Protein 3TN2 (pdb70)

Nearest PDB structures (foldseek):
  3tn2-assembly1_A  TM=1.015E+00  e=7.109E-13  Homo sapiens
  2x6l-assembly1_A  TM=9.154E-01  e=5.111E-11  Homo sapiens
  2ra4-assembly1_A  TM=8.685E-01  e=1.577E-06  Homo sapiens
  1nr2-assembly2_B  TM=8.961E-01  e=4.106E-06  unclassified
  7s4n-assembly2_D  TM=8.331E-01  e=6.841E-06  Homo sapiens

Sequence (68 aa):
APMGSDPATACCFSYTARKLPRNFVVDYYETSSLCSQPAVVFQTKRSKQVCADPSESWVQEYVYDLEL

Secondary structure (DSSP, 8-state):
--BSS-TTT-B-SS--SSPPPGGGEEEEEEPPTTSSS--EEEEETTS-EEEE-TTSHHHHHHHHHHH-

CATH classification: 2.40.50.40

B-factor: mean 18.91, std 5.54, range [4.23, 91.45]

InterPro domains:
  IPR000827 CC chemokine, conserved site [PS00472] (34-75)
  IPR001811 Chemokine interleukin-8-like domain [PF00048] (33-87)
  IPR001811 Chemokine interleukin-8-like domain [SM00199] (31-89)
  IPR036048 Chemokine interleukin-8-like superfamily [SSF54117] (27-89)
  IPR039809 Chemokine beta/gamma/delta [PTHR12015] (7-89)

Solvent-accessible surface area: 4533 Å² total; per-residue (Å²): 97,18,119,56,108,77,67,71,89,2,23,0,139,78,70,37,113,136,123,1,58,84,94,100,4,63,70,41,33,117,17,29,117,165,16,92,48,97,4,10,0,0,62,14,137,174,98,96,66,21,9,0,40,38,88,87,83,27,1,92,110,19,24,151,88,50,107,168

Organism: Homo sapiens (NCBI:txid9606)

GO terms:
  GO:0031730 CCR5 chemokine receptor binding (F, IPI)
  GO:0005125 cytokine activity (F, TAS)
  GO:0008009 chemokine activity (F, TAS)
  GO:0005576 extracellular region (C, TAS)
  GO:0009615 response to virus (P, TAS)
  GO:0006954 inflammatory response (P, TAS)
  GO:0006955 immune response (P, TAS)
  GO:0007155 cell adhesion (P, TAS)
  GO:0007163 establishment or maintenance of cell polarity (P, TAS)
  GO:0007165 signal transduction (P, TAS)
  GO:0007267 cell-cell signaling (P, TAS)
  GO:0042802 identical protein binding (F, IPI)
  GO:0005515 protein binding (F, IPI)
  GO:0043922 host-mediated suppression of viral transcription (P, IDA)
  GO:0009636 response to toxic substance (P, IDA)
  GO:2000503 positive regulation of natural killer cell chemotaxis (P, IDA)
  GO:0051928 positive regulation of calcium ion transport (P, IDA)
  GO:0050850 positive regulation of calcium-mediated signaling (P, IMP)
  GO:0031726 CCR1 chemokine receptor binding (F, IPI)

Foldseek 3Di:
DWQDDDQAATEDPDADPDDDDLVFWADWGWHDPVYPDTWIWTAGPVGDTGTHDCVDPVNVVSVVVNPD

Radius of gyration: 10.87 Å; Cα contacts (8 Å, |Δi|>4): 126; chains: 1; bounding box: 22×23×25 Å

Structure (mmCIF, N/CA/C/O backbone):
data_3TN2
#
_entry.id   3TN2
#
_cell.length_a   51.062
_cell.length_b   36.972
_cell.length_c   31.061
_cell.angle_alpha   90.00
_cell.angle_beta   108.54
_cell.angle_gamma   90.00
#
_symmetry.space_group_name_H-M   'C 1 2 1'
#
loop_
_entity.id
_entity.type
_entity.pdbx_description
1 polymer 'C-C motif chemokine 4'
2 non-polymer 'ZINC ION'
3 water water
#
loop_
_atom_site.group_PDB
_atom_site.id
_atom_site.type_symbol
_atom_site.label_atom_id
_atom_site.label_alt_id
_atom_site.label_comp_id
_atom_site.label_asym_id
_atom_site.label_entity_id
_atom_site.label_seq_id
_atom_site.pdbx_PDB_ins_code
_atom_site.Cartn_x
_atom_site.Cartn_y
_atom_site.Cartn_z
_atom_site.occup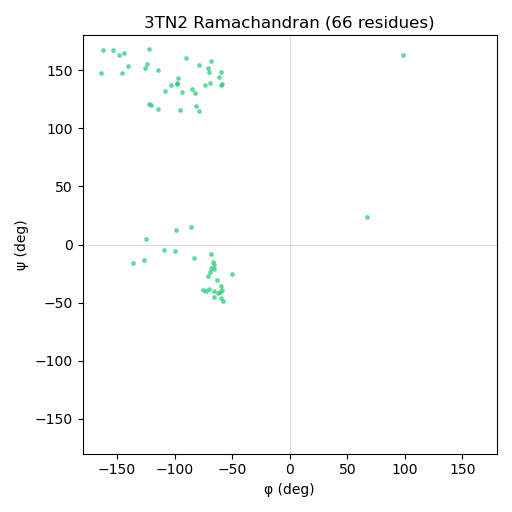ancy
_atom_site.B_iso_or_equiv
_atom_site.auth_seq_id
_atom_site.auth_comp_id
_atom_site.auth_asym_id
_atom_site.auth_atom_id
_atom_site.pdbx_PDB_model_num
ATOM 1 N N . ALA A 1 1 ? 12.479 15.093 0.123 1.00 8.78 1 ALA A N 1
ATOM 2 C CA . ALA A 1 1 ? 11.422 13.935 0.339 1.00 19.74 1 ALA A CA 1
ATOM 3 C C . ALA A 1 1 ? 11.738 13.038 -0.877 1.00 18.63 1 ALA A C 1
ATOM 4 O O . ALA A 1 1 ? 12.694 13.309 -1.467 1.00 22.14 1 ALA A O 1
ATOM 6 N N . PRO A 1 2 ? 10.950 11.997 -1.272 1.00 19.31 2 PRO A N 1
ATOM 7 C CA . PRO A 1 2 ? 11.565 11.274 -2.401 1.00 18.57 2 PRO A CA 1
ATOM 8 C C . PRO A 1 2 ? 11.523 12.093 -3.686 1.00 17.67 2 PRO A C 1
ATOM 9 O O . PRO A 1 2 ? 10.556 12.872 -3.889 1.00 17.03 2 PRO A O 1
ATOM 13 N N . MET A 1 3 ? 12.472 11.879 -4.592 1.00 16.12 3 MET A N 1
ATOM 14 C CA . MET A 1 3 ? 12.342 12.447 -5.969 1.00 17.41 3 MET A CA 1
ATOM 15 C C . MET A 1 3 ? 11.430 11.547 -6.803 1.00 16.99 3 MET A C 1
ATOM 16 O O . MET A 1 3 ? 11.736 10.371 -6.947 1.00 17.01 3 MET A O 1
ATOM 21 N N . GLY A 1 4 ? 10.291 12.095 -7.289 1.00 18.06 4 GLY A N 1
ATOM 22 C CA . GLY A 1 4 ? 9.245 11.348 -8.008 1.00 17.92 4 GLY A CA 1
ATOM 23 C C . GLY A 1 4 ? 8.126 11.014 -7.033 1.00 19.07 4 GLY A C 1
ATOM 24 O O . GLY A 1 4 ? 8.296 11.058 -5.800 1.00 19.68 4 GLY A O 1
ATOM 25 N N . SER A 1 5 ? 6.944 10.645 -7.556 1.00 20.24 5 SER A N 1
ATOM 26 C CA . SER A 1 5 ? 5.821 10.268 -6.633 1.00 21.81 5 SER A CA 1
ATOM 27 C C . SER A 1 5 ? 5.221 8.893 -6.871 1.00 21.39 5 SER A C 1
ATOM 28 O O . SER A 1 5 ? 4.219 8.511 -6.206 1.00 21.35 5 SER A O 1
ATOM 31 N N . ASP A 1 6 ? 5.819 8.141 -7.795 1.00 20.78 6 ASP A N 1
ATOM 32 C CA . ASP A 1 6 ? 5.317 6.802 -8.030 1.00 19.50 6 ASP A CA 1
ATOM 33 C C . ASP A 1 6 ? 6.152 5.815 -7.202 1.00 19.86 6 ASP A C 1
ATOM 34 O O . ASP A 1 6 ? 7.361 5.674 -7.434 1.00 18.52 6 ASP A O 1
ATOM 39 N N . PRO A 1 7 ? 5.534 5.136 -6.241 1.00 18.21 7 PRO A N 1
ATOM 40 C CA . PRO A 1 7 ? 6.283 4.178 -5.442 1.00 18.12 7 PRO A CA 1
ATOM 41 C C . PRO A 1 7 ? 7.123 3.166 -6.241 1.00 19.67 7 PRO A C 1
ATOM 42 O O . PRO A 1 7 ? 8.146 2.647 -5.737 1.00 20.02 7 PRO A O 1
ATOM 46 N N . ALA A 1 8 ? 6.743 2.880 -7.478 1.00 18.51 8 ALA A N 1
ATOM 47 C CA . ALA A 1 8 ? 7.468 1.927 -8.280 1.00 19.37 8 ALA A CA 1
ATOM 48 C C . ALA A 1 8 ? 8.834 2.445 -8.691 1.00 18.51 8 ALA A C 1
ATOM 49 O O . ALA A 1 8 ? 9.757 1.635 -9.000 1.00 20.67 8 ALA A O 1
ATOM 51 N N . THR A 1 9 ? 8.997 3.770 -8.716 1.00 17.59 9 THR A N 1
ATOM 52 C CA . THR A 1 9 ? 10.230 4.352 -9.287 1.00 16.54 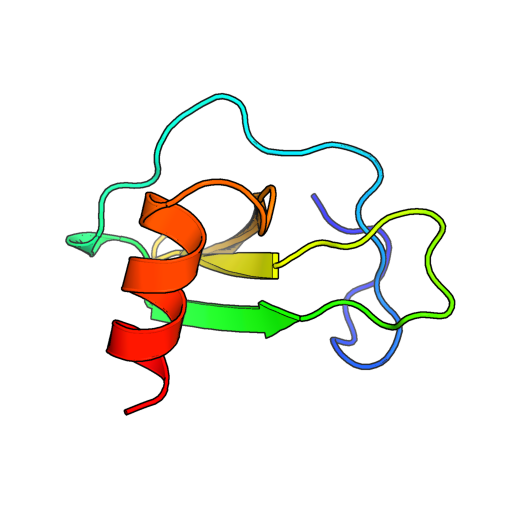9 THR A CA 1
ATOM 53 C C . THR A 1 9 ? 10.860 5.505 -8.485 1.00 17.84 9 THR A C 1
ATOM 54 O O . THR A 1 9 ? 12.023 5.826 -8.721 1.00 16.53 9 THR A O 1
ATOM 58 N N . ALA A 1 10 ? 10.104 6.099 -7.545 1.00 17.29 10 ALA A N 1
ATOM 59 C CA . ALA A 1 10 ? 10.651 7.213 -6.756 1.00 15.97 10 ALA A CA 1
ATOM 60 C C . ALA A 1 10 ? 11.893 6.819 -5.915 1.00 16.97 10 ALA A C 1
ATOM 61 O O . ALA A 1 10 ? 11.966 5.672 -5.479 1.00 17.79 10 ALA A O 1
ATOM 63 N N . CYS A 1 11 ? 12.870 7.746 -5.780 1.00 16.25 11 CYS A N 1
ATOM 64 C CA . CYS A 1 11 ? 14.117 7.443 -5.007 1.00 15.79 11 CYS A CA 1
ATOM 65 C C . CYS A 1 11 ? 14.409 8.464 -3.902 1.00 16.29 11 CYS A C 1
ATOM 66 O O . CYS A 1 11 ? 14.046 9.630 -4.030 1.00 16.36 11 CYS A O 1
ATOM 69 N N . CYS A 1 12 ? 15.090 8.016 -2.837 1.00 16.30 12 CYS A N 1
ATOM 70 C CA . CYS A 1 12 ? 15.451 8.902 -1.700 1.00 17.03 12 CYS A CA 1
ATOM 71 C C . CYS A 1 12 ? 16.922 9.161 -1.717 1.00 17.36 12 CYS A C 1
ATOM 72 O O . CYS A 1 12 ? 17.719 8.221 -1.866 1.00 18.81 12 CYS A O 1
ATOM 75 N N . PHE A 1 13 ? 17.311 10.430 -1.585 1.00 16.84 13 PHE A N 1
ATOM 76 C CA . PHE A 1 13 ? 18.749 10.748 -1.557 1.00 17.14 13 PHE A CA 1
ATOM 77 C C . PHE A 1 13 ? 19.153 11.164 -0.190 1.00 19.55 13 PHE A C 1
ATOM 78 O O . PHE A 1 13 ? 20.364 11.316 0.029 1.00 19.46 13 PHE A O 1
ATOM 86 N N . SER A 1 14 ? 18.201 11.277 0.736 1.00 18.53 14 SER A N 1
ATOM 87 C CA . SER A 1 14 ? 18.547 11.430 2.174 1.00 21.71 14 SER A CA 1
ATOM 88 C C . SER A 1 14 ? 17.523 10.693 3.034 1.00 21.56 14 SER A C 1
ATOM 89 O O . SER A 1 14 ? 16.468 10.279 2.557 1.00 22.34 14 SER A O 1
ATOM 92 N N . TYR A 1 15 ? 17.863 10.488 4.287 1.00 20.53 15 TYR A N 1
ATOM 93 C CA . TYR A 1 15 ? 16.958 9.847 5.246 1.00 21.06 15 TYR A CA 1
ATOM 94 C C . TYR A 1 15 ? 16.575 10.842 6.330 1.00 21.57 15 TYR A C 1
ATOM 95 O O . TYR A 1 15 ? 17.396 11.673 6.717 1.00 21.65 15 TYR A O 1
ATOM 104 N N . THR A 1 16 ? 15.390 10.689 6.890 1.00 20.70 16 THR A N 1
ATOM 105 C CA . THR A 1 16 ? 14.986 11.512 8.011 1.00 21.89 16 THR A CA 1
ATOM 106 C C . THR A 1 16 ? 15.944 11.351 9.153 1.00 22.13 16 THR A C 1
ATOM 107 O O . THR A 1 16 ? 16.379 10.241 9.449 1.00 22.02 16 THR A O 1
ATOM 111 N N . ALA A 1 17 ? 16.275 12.465 9.800 1.00 22.60 17 ALA A N 1
ATOM 112 C CA . ALA A 1 17 ? 17.033 12.386 11.024 1.00 23.14 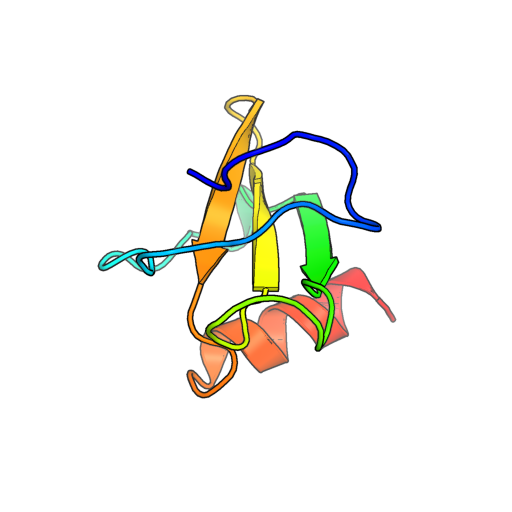17 ALA A CA 1
ATOM 113 C C . ALA A 1 17 ? 16.165 12.489 12.261 1.00 23.11 17 ALA A C 1
ATOM 114 O O . ALA A 1 17 ? 16.685 12.746 13.323 1.00 26.63 17 ALA A O 1
ATOM 116 N N . ARG A 1 18 ? 14.851 12.380 12.169 1.00 20.14 18 ARG A N 1
ATOM 117 C CA . ARG A 1 18 ? 14.064 12.457 13.385 1.00 20.81 18 ARG A CA 1
ATOM 118 C C . ARG A 1 18 ? 13.299 11.171 13.355 1.00 21.00 18 ARG A C 1
ATOM 119 O O . ARG A 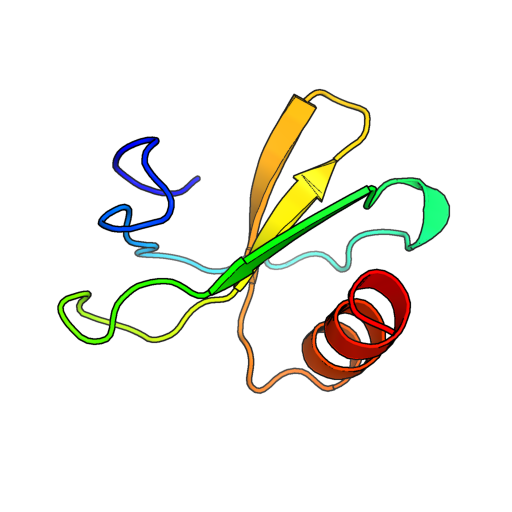1 18 ? 13.066 10.640 12.266 1.00 20.67 18 ARG A O 1
ATOM 127 N N . LYS A 1 19 ? 12.876 10.689 14.524 1.00 19.68 19 LYS A N 1
ATOM 128 C CA . LYS A 1 19 ? 11.975 9.491 14.542 1.00 20.21 19 LYS A CA 1
ATOM 129 C C . LYS A 1 19 ? 10.543 9.928 14.368 1.00 18.88 19 LYS A C 1
ATOM 130 O O . LYS A 1 19 ? 10.107 10.861 15.024 1.00 20.45 19 LYS A O 1
ATOM 136 N N . LEU A 1 20 ? 9.806 9.247 13.494 1.00 17.70 20 LEU A N 1
ATOM 137 C CA . LEU A 1 20 ? 8.416 9.587 13.307 1.00 15.98 20 LEU A CA 1
ATOM 138 C C . LEU A 1 20 ? 7.574 8.924 14.398 1.00 15.58 20 LEU A C 1
ATOM 139 O O . LEU A 1 20 ? 7.717 7.715 14.609 1.00 16.49 20 LEU A O 1
ATOM 144 N N . PRO A 1 21 ? 6.708 9.697 15.067 1.00 16.73 21 PRO A N 1
ATOM 145 C CA . PRO A 1 21 ? 5.779 9.085 16.006 1.00 16.85 21 PRO A CA 1
ATOM 146 C C . PRO A 1 21 ? 4.896 8.077 15.268 1.00 16.28 21 PRO A C 1
ATOM 147 O O . PRO A 1 21 ? 4.395 8.350 14.182 1.00 15.19 21 PRO A O 1
ATOM 151 N N . ARG A 1 22 ? 4.689 6.917 15.902 1.00 16.07 22 ARG A N 1
ATOM 152 C CA . ARG A 1 22 ? 3.881 5.857 15.259 1.00 14.87 22 ARG A CA 1
ATOM 153 C C . ARG A 1 22 ? 2.487 6.350 14.979 1.00 14.61 22 ARG A C 1
ATOM 154 O O . ARG A 1 22 ? 1.942 5.991 13.937 1.00 15.62 22 ARG A O 1
ATOM 162 N N . ASN A 1 23 ? 1.938 7.186 15.859 1.00 14.25 23 ASN A N 1
ATOM 163 C CA . ASN A 1 23 ? 0.537 7.648 15.631 1.00 14.82 23 ASN A CA 1
ATOM 164 C C . ASN A 1 23 ? 0.3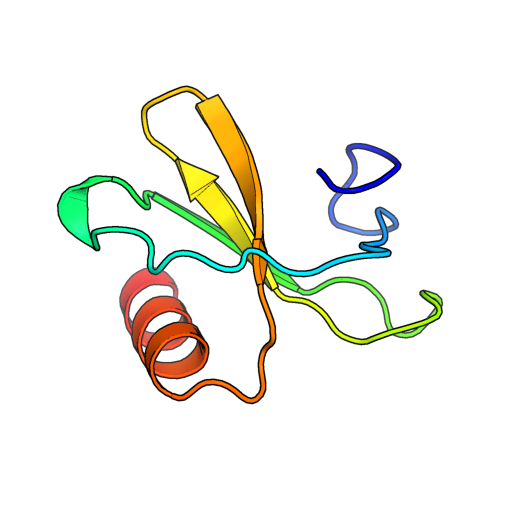57 8.521 14.394 1.00 15.92 23 ASN A C 1
ATOM 165 O O . ASN A 1 23 ? -0.781 8.685 13.933 1.00 18.29 23 ASN A O 1
ATOM 170 N N . PHE A 1 24 ? 1.437 9.083 13.853 1.00 13.97 24 PHE A N 1
ATOM 171 C CA . PHE A 1 24 ? 1.303 9.875 12.635 1.00 12.76 24 PHE A CA 1
ATOM 172 C C . PHE A 1 24 ? 1.678 9.135 11.312 1.00 14.65 24 PHE A C 1
ATOM 173 O O . PHE A 1 24 ? 1.573 9.714 10.220 1.00 14.68 24 PHE A O 1
ATOM 181 N N . VAL A 1 25 ? 2.180 7.910 11.408 1.00 14.32 25 VAL A N 1
ATOM 182 C CA . VAL A 1 25 ? 2.563 7.183 10.192 1.00 14.64 25 VAL A CA 1
ATOM 183 C C . VAL A 1 25 ? 1.386 6.315 9.747 1.00 16.57 25 VAL A C 1
ATOM 184 O O . VAL A 1 25 ? 0.814 5.573 10.563 1.00 16.36 25 VAL A O 1
ATOM 188 N N . VAL A 1 26 ? 1.028 6.375 8.453 1.00 15.42 26 VAL A N 1
ATOM 189 C CA . VAL A 1 26 ? -0.202 5.688 8.036 1.00 15.48 26 VAL A CA 1
ATOM 190 C C . VAL A 1 26 ? 0.016 4.724 6.860 1.00 15.40 26 VAL A C 1
ATOM 191 O O . VAL A 1 26 ? -0.897 3.955 6.526 1.00 16.38 26 VAL A O 1
ATOM 195 N N . ASP A 1 27 ? 1.154 4.791 6.178 1.00 12.96 27 ASP A N 1
ATOM 196 C CA . ASP A 1 27 ? 1.368 3.934 5.000 1.00 14.51 27 ASP A CA 1
ATOM 197 C C . ASP A 1 27 ? 2.862 3.914 4.736 1.00 14.75 27 ASP A C 1
ATOM 198 O O . ASP A 1 27 ? 3.656 4.669 5.340 1.00 14.15 27 ASP A O 1
ATOM 203 N N . TYR A 1 28 ? 3.299 3.009 3.877 1.00 15.81 28 TYR A N 1
ATOM 204 C CA . TYR A 1 28 ? 4.699 3.037 3.494 1.00 13.98 28 TYR A CA 1
ATOM 205 C C . TYR A 1 28 ? 4.821 2.412 2.085 1.00 13.99 28 TYR A C 1
ATOM 206 O O . TYR A 1 28 ? 3.830 1.747 1.543 1.00 14.22 28 TYR A O 1
ATOM 215 N N . TYR A 1 29 ? 6.019 2.605 1.493 1.00 14.16 29 TYR A N 1
ATOM 216 C CA . TYR A 1 29 ? 6.498 1.756 0.427 1.00 15.40 29 TYR A CA 1
ATOM 217 C C . TYR A 1 29 ? 8.014 1.661 0.474 1.00 15.91 29 TYR A C 1
ATOM 218 O O . TYR A 1 29 ? 8.682 2.496 1.100 1.00 15.94 29 TYR A O 1
ATOM 227 N N . GLU A 1 30 ? 8.520 0.643 -0.221 1.00 17.16 30 GLU A N 1
ATOM 228 C CA . GLU A 1 30 ? 9.986 0.455 -0.379 1.00 17.32 30 GLU A CA 1
ATOM 229 C C . GLU A 1 30 ? 10.413 1.024 -1.705 1.00 17.11 30 GLU A C 1
ATOM 230 O O . GLU A 1 30 ? 9.769 0.759 -2.713 1.00 17.47 30 GLU A O 1
ATOM 236 N N . THR A 1 31 ? 11.558 1.722 -1.757 1.00 16.54 31 THR A N 1
ATOM 237 C CA . THR A 1 31 ? 12.020 2.208 -3.035 1.00 16.11 31 THR A CA 1
ATOM 238 C C . THR A 1 31 ? 12.700 1.104 -3.856 1.00 15.15 31 THR A C 1
ATOM 239 O O . THR A 1 31 ? 13.274 0.133 -3.290 1.00 15.68 31 THR A O 1
ATOM 243 N N . SER A 1 32 ? 12.666 1.283 -5.170 1.00 15.16 32 SER A N 1
ATOM 244 C CA . SER A 1 32 ? 13.216 0.351 -6.167 1.00 14.81 32 SER A CA 1
ATOM 245 C C . SER A 1 32 ? 14.705 0.138 -5.992 1.00 15.51 32 SER A C 1
ATOM 246 O O . SER A 1 32 ? 15.426 1.115 -5.642 1.00 15.40 32 SER A O 1
ATOM 249 N N . SER A 1 33 ? 15.172 -1.073 -6.337 1.00 15.74 33 SER A N 1
ATOM 250 C CA . SER A 1 33 ? 16.601 -1.374 -6.357 1.00 15.56 33 SER A CA 1
ATOM 251 C C . SER A 1 33 ? 17.286 -0.569 -7.439 1.00 15.07 33 SER A C 1
ATOM 252 O O . SER A 1 33 ? 18.492 -0.469 -7.397 1.00 16.33 33 SER A O 1
ATOM 255 N N . LEU A 1 34 ? 16.564 0.028 -8.387 1.00 13.64 34 LEU A N 1
ATOM 256 C CA . LEU A 1 34 ? 17.226 0.939 -9.364 1.00 14.18 34 LEU A CA 1
ATOM 257 C C . LEU A 1 34 ? 17.769 2.280 -8.766 1.00 14.39 34 LEU A C 1
ATOM 258 O O . LEU A 1 34 ? 18.674 2.936 -9.358 1.00 15.04 34 LEU A O 1
ATOM 263 N N . CYS A 1 35 ? 17.225 2.666 -7.586 1.00 15.10 35 CYS A N 1
ATOM 264 C CA . CYS A 1 35 ? 17.664 3.885 -6.867 1.00 15.73 35 CYS A CA 1
ATOM 265 C C . CYS A 1 35 ? 19.075 3.728 -6.321 1.00 17.14 35 CYS A C 1
ATOM 266 O O . CYS A 1 35 ? 19.582 2.631 -6.143 1.00 18.33 35 CYS A O 1
ATOM 269 N N . SER A 1 36 ? 19.722 4.846 -6.070 1.00 18.48 36 SER A N 1
ATOM 270 C CA . SER A 1 36 ? 21.121 4.791 -5.642 1.00 18.24 36 SER A CA 1
ATOM 271 C C . SER A 1 36 ? 21.267 4.254 -4.253 1.00 18.55 36 SER A C 1
ATOM 272 O O . SER A 1 36 ? 22.360 3.726 -3.897 1.00 17.65 36 SER A O 1
ATOM 275 N N . GLN A 1 37 ? 20.241 4.427 -3.426 1.00 18.14 37 GLN A N 1
ATOM 276 C CA . GLN A 1 37 ? 20.271 3.811 -2.070 1.00 18.74 37 GLN A CA 1
ATOM 277 C C . GLN A 1 37 ? 18.932 3.234 -1.600 1.00 17.97 37 GLN A C 1
ATOM 278 O O . GLN A 1 37 ? 17.868 3.676 -2.039 1.00 19.05 37 GLN A O 1
ATOM 284 N N . PRO A 1 38 ? 18.976 2.225 -0.706 1.00 18.07 38 PRO A N 1
ATOM 285 C CA . PRO A 1 38 ? 17.730 1.591 -0.235 1.00 17.36 38 PRO A CA 1
ATOM 286 C C . PRO A 1 38 ? 16.949 2.595 0.673 1.00 18.19 38 PRO A C 1
ATOM 287 O O . PRO A 1 38 ? 17.575 3.419 1.388 1.00 18.49 38 PRO A O 1
ATOM 291 N N . ALA A 1 39 ? 15.630 2.525 0.670 1.00 15.53 39 ALA A N 1
ATOM 292 C CA . ALA A 1 39 ? 14.871 3.414 1.507 1.00 15.80 39 ALA A CA 1
ATOM 293 C C . ALA A 1 39 ? 13.462 2.893 1.640 1.00 16.58 39 ALA A C 1
ATOM 294 O O . ALA A 1 39 ? 12.933 2.231 0.732 1.00 18.60 39 ALA A O 1
ATOM 296 N N . VAL A 1 40 ? 12.887 3.154 2.808 1.00 16.25 40 VAL A N 1
ATOM 297 C CA . VAL A 1 40 ? 11.449 3.041 3.052 1.00 16.09 40 VAL A CA 1
ATOM 298 C C . VAL A 1 40 ? 10.865 4.493 3.054 1.00 15.34 40 VAL A C 1
ATOM 299 O O . VAL A 1 40 ? 11.456 5.422 3.618 1.00 17.05 40 VAL A O 1
ATOM 303 N N . VAL A 1 41 ? 9.721 4.699 2.419 1.00 13.42 41 VAL A N 1
ATOM 304 C CA . VAL A 1 41 ? 9.113 6.014 2.411 1.00 14.96 41 VAL A CA 1
ATOM 305 C C . VAL A 1 41 ? 7.806 5.919 3.185 1.00 13.88 41 VAL A C 1
ATOM 306 O O . VAL A 1 41 ? 6.910 5.168 2.816 1.00 16.02 41 VAL A O 1
ATOM 310 N N . PHE A 1 42 ? 7.716 6.637 4.282 1.00 12.76 42 PHE A N 1
ATOM 311 C CA . PHE A 1 42 ? 6.488 6.600 5.128 1.00 13.67 42 PHE A CA 1
ATOM 312 C C . PHE A 1 42 ? 5.589 7.786 4.806 1.00 14.22 42 PHE A C 1
ATOM 313 O O . PHE A 1 42 ? 6.032 8.914 4.664 1.00 15.55 42 PHE A O 1
ATOM 321 N N . GLN A 1 43 ? 4.296 7.537 4.727 1.00 12.25 43 GLN A N 1
ATOM 322 C CA . GLN A 1 43 ? 3.334 8.602 4.518 1.00 13.87 43 GLN A CA 1
ATOM 323 C C . GLN A 1 43 ? 2.793 8.975 5.912 1.00 13.35 43 GLN A C 1
ATOM 324 O O . GLN A 1 43 ? 2.533 8.085 6.786 1.00 14.00 43 GLN 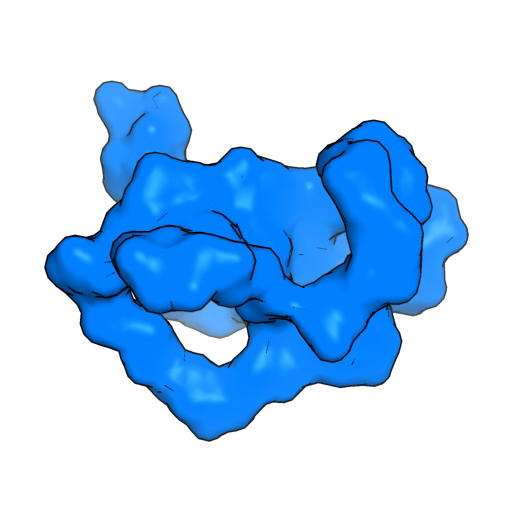A O 1
ATOM 330 N N . THR A 1 44 ? 2.551 10.269 6.105 1.00 14.85 44 THR A N 1
ATOM 331 C CA . THR A 1 44 ? 2.136 10.765 7.426 1.00 12.48 44 THR A CA 1
ATOM 332 C C . THR A 1 44 ? 0.806 11.481 7.390 1.00 13.90 44 THR A C 1
ATOM 333 O O . THR A 1 44 ? 0.242 11.763 6.320 1.00 16.15 44 THR A O 1
ATOM 337 N N . LYS A 1 45 ? 0.287 11.718 8.569 1.00 13.81 45 LYS A N 1
ATOM 338 C CA . LYS A 1 45 ? -1.012 12.382 8.662 1.00 17.02 45 LYS A CA 1
ATOM 339 C C . LYS A 1 45 ? -1.014 13.833 8.159 1.00 17.15 45 LYS A C 1
ATOM 340 O O . LYS A 1 45 ? -2.052 14.395 7.846 1.00 18.56 45 LYS A O 1
ATOM 346 N N . ARG A 1 46 ? 0.176 14.467 8.106 1.00 15.03 46 ARG A N 1
ATOM 347 C CA . ARG A 1 46 ? 0.344 15.787 7.509 1.00 15.91 46 ARG A CA 1
ATOM 348 C C . ARG A 1 46 ? 0.572 15.675 6.009 1.00 17.41 46 ARG A C 1
ATOM 349 O O . ARG A 1 46 ? 0.934 16.661 5.332 1.00 17.43 46 ARG A O 1
ATOM 357 N N . SER A 1 47 ? 0.287 14.493 5.437 1.00 17.95 47 SER A N 1
ATOM 358 C CA . SER A 1 47 ? 0.390 14.296 4.000 1.00 19.04 47 SER A CA 1
ATOM 359 C C . SER A 1 47 ? 1.799 14.372 3.450 1.00 19.02 47 SER A C 1
ATOM 360 O O . SER A 1 47 ? 2.012 14.585 2.235 1.00 21.53 47 SER A O 1
ATOM 363 N N . LYS A 1 48 ? 2.793 14.132 4.289 1.00 15.63 48 LYS A N 1
ATOM 364 C CA . LYS A 1 48 ? 4.144 14.046 3.815 1.00 16.42 48 LYS A CA 1
ATOM 365 C C . LYS A 1 48 ? 4.548 12.639 3.415 1.00 16.69 48 LYS A C 1
ATOM 366 O O . LYS A 1 48 ? 3.982 11.676 3.938 1.00 17.27 48 LYS A O 1
ATOM 372 N N . GLN A 1 49 ? 5.599 12.532 2.612 1.00 15.91 49 GLN A N 1
ATOM 373 C CA . GLN A 1 49 ? 6.192 11.281 2.296 1.00 15.83 49 GLN A CA 1
ATOM 374 C C . GLN A 1 49 ? 7.622 11.406 2.774 1.00 15.65 49 GLN A C 1
ATOM 375 O O . GLN A 1 49 ? 8.327 12.336 2.342 1.00 17.04 49 GLN A O 1
ATOM 381 N N . VAL A 1 50 ? 8.026 10.546 3.697 1.00 17.17 50 VAL A N 1
ATOM 382 C CA . VAL A 1 50 ? 9.294 10.757 4.418 1.00 15.84 50 VAL A CA 1
ATOM 383 C C . VAL A 1 50 ? 10.194 9.584 4.225 1.00 16.42 50 VAL A C 1
ATOM 384 O O . VAL A 1 50 ? 9.841 8.482 4.577 1.00 16.61 50 VAL A O 1
ATOM 388 N N . CYS A 1 51 ? 11.371 9.826 3.662 1.00 17.05 51 CYS A N 1
ATOM 389 C CA . CYS A 1 51 ? 12.416 8.793 3.540 1.00 17.26 51 CYS A CA 1
ATOM 390 C C . CYS A 1 51 ? 13.047 8.385 4.825 1.00 17.23 51 CYS A C 1
ATOM 391 O O . CYS A 1 51 ? 13.421 9.240 5.634 1.00 17.31 51 CYS A O 1
ATOM 394 N N . ALA A 1 52 ? 13.279 7.076 4.957 1.00 16.16 52 ALA A N 1
ATOM 395 C CA . ALA A 1 52 ? 13.836 6.531 6.186 1.00 17.25 52 ALA A CA 1
ATOM 396 C C . ALA A 1 52 ? 14.742 5.378 5.910 1.00 16.73 52 ALA A C 1
ATOM 397 O O . ALA A 1 52 ? 14.561 4.655 4.904 1.00 16.18 52 ALA A O 1
ATOM 399 N N . ASP A 1 53 ? 15.773 5.239 6.771 1.00 17.09 53 ASP A N 1
ATOM 400 C CA . ASP A 1 53 ? 16.820 4.219 6.593 1.00 19.21 53 ASP A CA 1
ATOM 401 C C . ASP A 1 53 ? 16.321 2.839 7.059 1.00 19.21 53 ASP A C 1
ATOM 402 O O . ASP A 1 53 ? 16.032 2.646 8.238 1.00 18.26 53 ASP A O 1
ATOM 407 N N . PRO A 1 54 ? 16.193 1.881 6.134 1.00 19.65 54 PRO A N 1
ATOM 408 C CA . PRO A 1 54 ? 15.615 0.573 6.462 1.00 20.53 54 PRO A CA 1
ATOM 409 C C . PRO A 1 54 ? 16.518 -0.228 7.385 1.00 19.81 54 PRO A C 1
ATOM 410 O O . PRO A 1 54 ? 16.119 -1.228 7.914 1.00 19.60 54 PRO A O 1
ATOM 414 N N . SER A 1 55 ? 17.726 0.250 7.631 1.00 18.30 55 SER A N 1
ATOM 415 C CA . SER A 1 55 ? 18.546 -0.461 8.580 1.00 20.07 55 SER A CA 1
ATOM 416 C C . SER A 1 55 ? 18.250 -0.088 10.027 1.00 20.21 55 SER A C 1
ATOM 417 O O . SER A 1 55 ? 18.758 -0.759 10.972 1.00 21.33 55 SER A O 1
ATOM 420 N N . GLU A 1 56 ? 17.484 0.973 10.246 1.00 18.82 56 GLU A N 1
ATOM 421 C CA . GLU A 1 56 ? 17.014 1.348 11.611 1.00 18.74 56 GLU A CA 1
ATOM 422 C C . GLU A 1 56 ? 15.918 0.436 12.124 1.00 18.75 56 GLU A C 1
ATOM 423 O O . GLU A 1 56 ? 15.011 0.071 11.370 1.00 17.48 56 GLU A O 1
ATOM 429 N N . SER A 1 57 ? 16.001 0.040 13.386 1.00 18.39 57 SER A N 1
ATOM 430 C CA . SER A 1 57 ? 15.094 -0.939 13.935 1.00 18.49 57 SER A CA 1
ATOM 431 C C . SER A 1 57 ? 13.676 -0.462 13.843 1.00 17.72 57 SER A C 1
ATOM 432 O O . SER A 1 57 ? 12.782 -1.229 13.473 1.00 17.66 57 SER A O 1
ATOM 435 N N . TRP A 1 58 ? 13.471 0.778 14.219 1.00 17.48 58 TRP A N 1
ATOM 436 C CA . TRP A 1 58 ? 12.110 1.312 14.262 1.00 15.69 58 TRP A CA 1
ATOM 437 C C . TRP A 1 58 ? 11.473 1.331 12.887 1.00 16.02 58 TRP A C 1
ATOM 438 O O . TRP A 1 58 ? 10.227 1.116 12.754 1.00 15.93 58 TRP A O 1
ATOM 449 N N . VAL A 1 59 ? 12.296 1.504 11.841 1.00 15.38 59 VAL A N 1
ATOM 450 C CA . VAL A 1 59 ? 11.701 1.492 10.476 1.00 15.47 59 VAL A CA 1
ATOM 451 C C . VAL A 1 59 ? 11.149 0.114 10.143 1.00 15.16 59 VAL A C 1
ATOM 452 O O . VAL A 1 59 ? 10.024 -0.047 9.643 1.00 13.69 59 VAL A O 1
ATOM 456 N N . GLN A 1 60 ? 11.934 -0.928 10.439 1.00 14.83 60 GLN A N 1
ATOM 457 C CA . GLN A 1 60 ? 11.454 -2.305 10.263 1.00 15.76 60 GLN A CA 1
ATOM 458 C C . GLN A 1 60 ? 10.222 -2.627 11.117 1.00 14.48 60 GLN A C 1
ATOM 459 O O . GLN A 1 60 ? 9.273 -3.251 10.621 1.00 16.11 60 GLN A O 1
ATOM 465 N N . GLU A 1 61 ? 10.198 -2.160 12.372 1.00 15.20 61 GLU A N 1
ATOM 466 C CA . GLU A 1 61 ? 9.115 -2.489 13.272 1.00 14.27 61 GLU A CA 1
ATOM 46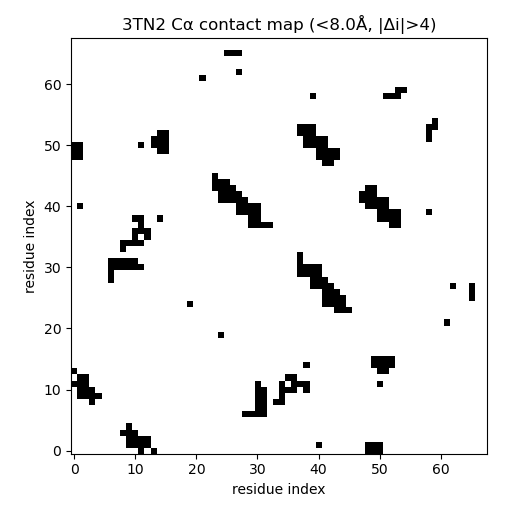7 C C . GLU A 1 61 ? 7.883 -1.828 12.677 1.00 14.27 61 GLU A C 1
ATOM 468 O O . GLU A 1 61 ? 6.844 -2.452 12.673 1.00 16.70 61 GLU A O 1
ATOM 474 N N . TYR A 1 62 ? 8.024 -0.599 12.159 1.00 15.13 62 TYR A N 1
ATOM 475 C CA . TYR A 1 62 ? 6.786 0.083 11.649 1.00 14.08 62 TYR A CA 1
ATOM 476 C C . TYR A 1 62 ? 6.286 -0.560 10.403 1.00 15.34 62 TYR A C 1
ATOM 477 O O . TYR A 1 62 ? 5.033 -0.624 10.189 1.00 14.52 62 TYR A O 1
ATOM 486 N N . VAL A 1 63 ? 7.202 -0.974 9.524 1.00 14.93 63 VAL A N 1
ATOM 487 C CA . VAL A 1 63 ? 6.797 -1.684 8.311 1.00 16.21 63 VAL A CA 1
ATOM 488 C C . VAL A 1 63 ? 6.027 -2.936 8.603 1.00 16.67 63 VAL A C 1
ATOM 489 O O . VAL A 1 63 ? 4.911 -3.145 8.082 1.00 14.59 63 VAL A O 1
ATOM 493 N N . TYR A 1 64 ? 6.523 -3.770 9.505 1.00 15.58 64 TYR A N 1
ATOM 494 C CA . TYR A 1 64 ? 5.698 -4.956 9.870 1.00 15.78 64 TYR A CA 1
ATOM 495 C C . TYR A 1 64 ? 4.340 -4.577 10.431 1.00 16.04 64 TYR A C 1
ATOM 496 O O . TYR A 1 64 ? 3.337 -5.240 10.137 1.00 17.63 64 TYR A O 1
ATOM 505 N N . ASP A 1 65 ? 4.307 -3.523 11.248 1.00 16.14 65 ASP A N 1
ATOM 506 C CA . ASP A 1 65 ? 3.059 -3.071 11.905 1.00 16.48 65 ASP A CA 1
ATOM 507 C C . ASP A 1 65 ? 2.061 -2.645 10.846 1.00 15.26 65 ASP A C 1
ATOM 508 O O . ASP A 1 65 ? 0.855 -3.027 10.872 1.00 17.71 65 ASP A O 1
ATOM 513 N N . LEU A 1 66 ? 2.529 -1.945 9.835 1.00 15.79 66 LEU A N 1
ATOM 514 C CA . LEU A 1 66 ? 1.613 -1.489 8.746 1.00 15.28 66 LEU A CA 1
ATOM 515 C C . LEU A 1 66 ? 1.170 -2.641 7.843 1.00 16.20 66 LEU A C 1
ATOM 516 O O . LEU A 1 66 ? -0.003 -2.687 7.378 1.00 17.59 66 LEU A O 1
ATOM 521 N N . GLU A 1 67 ? 2.106 -3.529 7.539 1.00 16.64 67 GLU A N 1
ATOM 522 C CA . GLU A 1 67 ? 1.862 -4.559 6.489 1.00 18.53 67 GLU A CA 1
ATOM 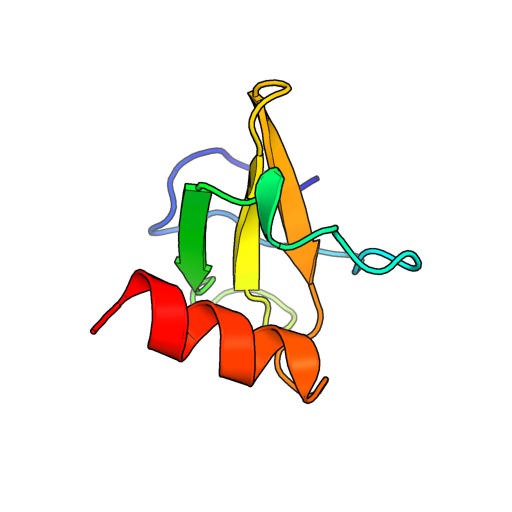523 C C . GLU A 1 67 ? 0.954 -5.660 6.999 1.00 21.23 67 GLU A C 1
ATOM 524 O O . GLU A 1 67 ? 0.087 -6.158 6.267 1.00 21.81 67 GLU A O 1
ATOM 530 N N . LEU A 1 68 ? 1.142 -6.047 8.250 1.00 21.19 68 LEU A N 1
ATOM 531 C CA . LEU A 1 68 ? 0.543 -7.249 8.763 1.00 23.48 68 LEU A CA 1
ATOM 532 C C . LEU A 1 68 ? -0.563 -7.000 9.752 1.00 25.08 68 LEU A C 1
ATOM 533 O O . LEU A 1 68 ? -1.484 -7.838 9.888 1.00 29.13 68 LEU A O 1
#